Protein AF-A0A6N4TI17-F1 (afdb_monomer)

Solvent-accessible surface area (backbone atoms only — not comparable to full-atom values): 8633 Å² total; per-residue (Å²): 140,83,63,74,50,76,49,67,32,24,29,68,36,69,76,48,77,43,83,52,102,92,50,51,37,31,36,32,31,33,35,32,70,48,98,54,62,49,99,85,71,45,62,52,70,49,76,44,48,33,37,24,36,67,70,47,30,53,51,42,72,77,74,52,54,62,48,20,32,33,36,40,30,33,33,66,41,80,49,72,51,75,56,96,90,39,85,45,73,46,71,36,35,40,42,75,45,71,46,86,72,43,73,56,81,76,83,74,75,76,92,65,88,81,83,72,80,86,76,86,78,83,91,83,84,87,84,76,90,72,84,82,85,81,84,82,80,133

Structure (mmCIF, N/CA/C/O backbone):
data_AF-A0A6N4TI17-F1
#
_entry.id   AF-A0A6N4TI17-F1
#
loop_
_atom_site.group_PDB
_atom_site.id
_atom_site.type_symbol
_atom_site.label_atom_id
_atom_site.label_alt_id
_atom_site.label_comp_id
_atom_site.label_asym_id
_atom_site.label_entity_id
_atom_site.label_seq_id
_atom_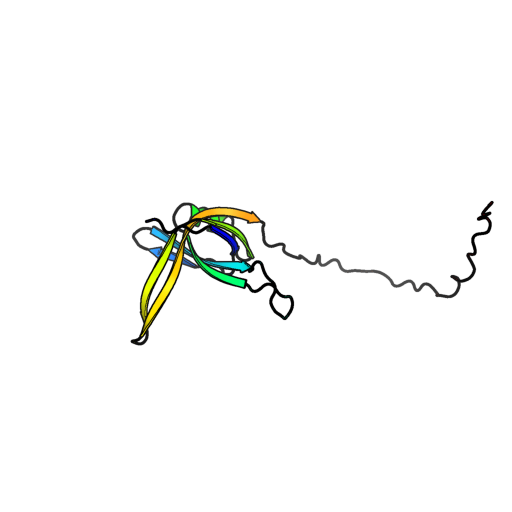site.pdbx_PDB_ins_code
_atom_site.Cartn_x
_atom_site.Cartn_y
_atom_site.Cartn_z
_atom_site.occupancy
_atom_site.B_iso_or_equiv
_atom_site.auth_seq_id
_atom_site.auth_comp_id
_atom_site.auth_asym_id
_atom_site.auth_atom_id
_atom_site.pdbx_PDB_model_num
ATOM 1 N N . MET A 1 1 ? -9.483 11.568 -18.129 1.00 59.81 1 MET A N 1
ATOM 2 C CA . MET A 1 1 ? -9.897 10.285 -17.514 1.00 59.81 1 MET A CA 1
ATOM 3 C C . MET A 1 1 ? -9.051 10.083 -16.265 1.00 59.81 1 MET A C 1
ATOM 5 O O . MET A 1 1 ? -7.833 10.108 -16.383 1.00 59.81 1 MET A O 1
ATOM 9 N N . HIS A 1 2 ? -9.666 9.967 -15.087 1.00 73.88 2 HIS A N 1
ATOM 10 C CA . HIS A 1 2 ? -8.955 9.818 -13.811 1.00 73.88 2 HIS A CA 1
ATOM 11 C C . HIS A 1 2 ? -9.296 8.459 -13.202 1.00 73.88 2 HIS A C 1
ATOM 13 O O . HIS A 1 2 ? -10.470 8.130 -13.063 1.00 73.88 2 HIS A O 1
ATOM 19 N N . ALA A 1 3 ? -8.279 7.671 -12.857 1.00 88.38 3 ALA A N 1
ATOM 20 C CA . ALA A 1 3 ? -8.458 6.407 -12.156 1.00 88.38 3 ALA A CA 1
ATOM 21 C C . ALA A 1 3 ? -8.253 6.644 -10.654 1.00 88.38 3 ALA A C 1
ATOM 23 O O . ALA A 1 3 ? -7.140 6.968 -10.235 1.00 88.38 3 ALA A O 1
ATOM 24 N N . LYS A 1 4 ? -9.325 6.508 -9.869 1.00 94.88 4 LYS A N 1
ATOM 25 C CA . LYS A 1 4 ? -9.346 6.719 -8.416 1.00 94.88 4 LYS A CA 1
ATOM 26 C C . LYS A 1 4 ? -9.822 5.451 -7.709 1.00 94.88 4 LYS A C 1
ATOM 28 O O . LYS A 1 4 ? -10.683 4.752 -8.236 1.00 94.88 4 LYS A O 1
ATOM 33 N N . PHE A 1 5 ? -9.274 5.181 -6.529 1.00 96.62 5 PHE A N 1
ATOM 34 C CA . PHE A 1 5 ? -9.749 4.132 -5.627 1.00 96.62 5 PHE A CA 1
ATOM 35 C C . PHE A 1 5 ? -9.926 4.686 -4.213 1.00 96.62 5 PHE A C 1
ATOM 37 O O . PHE A 1 5 ? -9.223 5.623 -3.832 1.00 96.62 5 PHE A O 1
ATOM 44 N N . SER A 1 6 ? -10.809 4.059 -3.440 1.00 97.44 6 SER A N 1
ATOM 45 C CA . SER A 1 6 ? -10.920 4.220 -1.992 1.00 97.44 6 SER A CA 1
ATOM 46 C C . SER A 1 6 ? -11.112 2.847 -1.349 1.00 97.44 6 SER A C 1
ATOM 48 O O . SER A 1 6 ? -11.870 2.020 -1.858 1.00 97.44 6 SER A O 1
ATOM 50 N N . MET A 1 7 ? -10.391 2.571 -0.264 1.00 97.56 7 MET A N 1
ATOM 51 C CA . MET A 1 7 ? -10.481 1.298 0.458 1.00 97.56 7 MET A CA 1
ATOM 52 C C . MET A 1 7 ? -10.377 1.526 1.961 1.00 97.56 7 MET A C 1
ATOM 54 O O . MET A 1 7 ? -9.594 2.357 2.414 1.00 97.56 7 MET A O 1
ATOM 58 N N . ILE A 1 8 ? -11.130 0.734 2.721 1.00 98.25 8 ILE A N 1
ATOM 59 C CA . ILE A 1 8 ? -10.947 0.561 4.161 1.00 98.25 8 ILE A CA 1
ATOM 60 C C . ILE A 1 8 ? -10.503 -0.878 4.374 1.00 98.25 8 ILE A C 1
ATOM 62 O O . ILE A 1 8 ? -11.161 -1.808 3.907 1.00 98.25 8 ILE A O 1
ATOM 66 N N . GLY A 1 9 ? -9.386 -1.066 5.063 1.00 97.81 9 GLY A N 1
ATOM 67 C CA . GLY A 1 9 ? -8.842 -2.393 5.304 1.00 97.81 9 GLY A CA 1
ATOM 68 C C . GLY A 1 9 ? -7.710 -2.378 6.313 1.00 97.81 9 GLY A C 1
ATOM 69 O O . GLY A 1 9 ? -7.332 -1.331 6.842 1.00 97.81 9 GLY A O 1
ATOM 70 N N . ARG A 1 10 ? -7.177 -3.561 6.607 1.00 98.25 10 ARG A N 1
ATOM 71 C CA . ARG A 1 10 ? -6.058 -3.713 7.541 1.00 98.25 10 ARG A CA 1
ATOM 72 C C . ARG A 1 10 ? -4.743 -3.837 6.798 1.00 98.25 10 ARG A C 1
ATOM 74 O O . ARG A 1 10 ? -4.683 -4.493 5.762 1.00 98.25 10 ARG A O 1
ATOM 81 N N . ILE A 1 11 ? -3.671 -3.274 7.342 1.00 98.38 11 ILE A N 1
ATOM 82 C CA . ILE A 1 11 ? -2.327 -3.469 6.788 1.00 98.38 11 ILE A CA 1
ATOM 83 C C . ILE A 1 11 ? -1.959 -4.957 6.913 1.00 98.38 11 ILE A C 1
ATOM 85 O O . ILE A 1 11 ? -1.822 -5.486 8.014 1.00 98.38 11 ILE A O 1
ATOM 89 N N . GLY A 1 12 ? -1.832 -5.655 5.785 1.00 97.25 12 GLY A N 1
ATOM 90 C CA . GLY A 1 12 ? -1.621 -7.106 5.733 1.00 97.25 12 GLY A CA 1
ATOM 91 C C . GLY A 1 12 ? -0.156 -7.537 5.843 1.00 97.25 12 GLY A C 1
ATOM 92 O O . GLY A 1 12 ? 0.131 -8.685 6.184 1.00 97.25 12 GLY A O 1
ATOM 93 N N . SER A 1 13 ? 0.782 -6.624 5.594 1.00 97.44 13 SER A N 1
ATOM 94 C CA . SER A 1 13 ? 2.219 -6.908 5.553 1.00 97.44 13 SER A CA 1
ATOM 95 C C . SER A 1 13 ? 3.025 -5.829 6.264 1.00 97.44 13 SER A C 1
ATOM 97 O O . SER A 1 13 ? 2.582 -4.690 6.356 1.00 97.44 13 SER A O 1
ATOM 99 N N . GLU A 1 14 ? 4.246 -6.162 6.676 1.00 97.38 14 GLU A N 1
ATOM 100 C CA . GLU A 1 14 ? 5.216 -5.153 7.113 1.00 97.38 14 GLU A CA 1
ATOM 101 C C . GLU A 1 14 ? 5.535 -4.156 5.988 1.00 97.38 14 GLU A C 1
ATOM 103 O O . GLU A 1 14 ? 5.478 -4.504 4.798 1.00 97.38 14 GLU A O 1
ATOM 108 N N . PHE A 1 15 ? 5.894 -2.924 6.360 1.00 97.69 15 PHE A N 1
ATOM 109 C CA . PHE A 1 15 ? 6.296 -1.895 5.405 1.00 97.69 15 PHE A CA 1
ATOM 110 C C . PHE A 1 15 ? 7.675 -2.194 4.820 1.00 97.69 15 PHE A C 1
ATOM 112 O O . PHE A 1 15 ? 8.674 -2.294 5.530 1.00 97.69 15 PHE A O 1
ATOM 119 N N . LYS A 1 16 ? 7.754 -2.274 3.490 1.00 97.06 16 LYS A N 1
ATOM 120 C CA . LYS A 1 16 ? 9.024 -2.391 2.764 1.00 97.06 16 LYS A CA 1
ATOM 121 C C . LYS A 1 16 ? 9.439 -1.026 2.236 1.00 97.06 16 LYS A C 1
ATOM 123 O O . LYS A 1 16 ? 8.921 -0.578 1.209 1.00 97.06 16 LYS A O 1
ATOM 128 N N . LYS A 1 17 ? 10.369 -0.371 2.931 1.00 95.19 17 LYS A N 1
ATOM 129 C CA . LYS A 1 17 ? 10.927 0.927 2.533 1.00 95.19 17 LYS A CA 1
ATOM 130 C C . LYS A 1 17 ? 11.884 0.763 1.357 1.00 95.19 17 LYS A C 1
ATOM 132 O O . LYS A 1 17 ? 12.800 -0.056 1.398 1.00 95.19 17 LYS A O 1
ATOM 137 N N . ARG A 1 18 ? 11.691 1.563 0.312 1.00 93.12 18 ARG A N 1
ATOM 138 C CA . ARG A 1 18 ? 12.630 1.707 -0.802 1.00 93.12 18 ARG A CA 1
ATOM 139 C C . ARG A 1 18 ? 12.984 3.174 -0.977 1.00 93.12 18 ARG A C 1
ATOM 141 O O . ARG A 1 18 ? 12.106 4.003 -1.200 1.00 93.12 18 ARG A O 1
ATOM 148 N N . SER A 1 19 ? 14.277 3.465 -0.875 1.00 86.62 19 SER A N 1
ATOM 149 C CA . SER A 1 19 ? 14.842 4.773 -1.201 1.00 86.62 19 SER A CA 1
ATOM 150 C C . SER A 1 19 ? 15.330 4.766 -2.648 1.00 86.62 19 SER A C 1
ATOM 152 O O . SER A 1 19 ? 15.921 3.782 -3.095 1.00 86.62 19 SER A O 1
ATOM 154 N N . ILE A 1 20 ? 15.060 5.838 -3.382 1.00 81.62 20 ILE A N 1
ATOM 155 C CA . ILE A 1 20 ? 15.563 6.112 -4.730 1.00 81.62 20 ILE A CA 1
ATOM 156 C C . ILE A 1 20 ? 16.153 7.531 -4.746 1.00 81.62 20 ILE A C 1
ATOM 158 O O . ILE A 1 20 ? 15.769 8.377 -3.944 1.00 81.62 20 ILE A O 1
ATOM 162 N N . GLU A 1 21 ? 17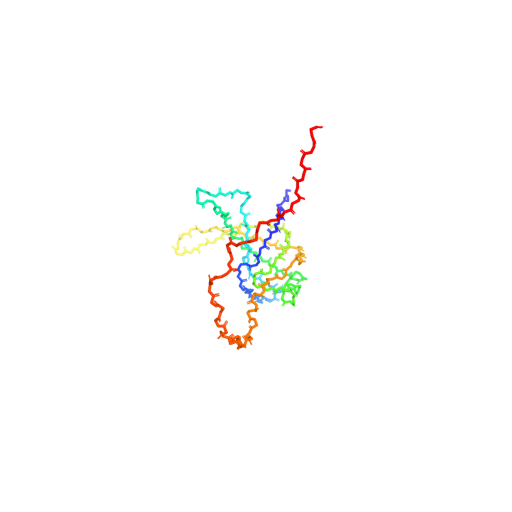.068 7.834 -5.668 1.00 77.06 21 GLU A N 1
ATOM 163 C CA . GLU A 1 21 ? 17.716 9.163 -5.740 1.00 77.06 21 GLU A CA 1
ATOM 164 C C . GLU A 1 21 ? 16.718 10.334 -5.815 1.00 77.06 21 GLU A C 1
ATOM 166 O O . GLU A 1 21 ? 17.019 11.444 -5.389 1.00 77.06 21 GLU A O 1
ATOM 171 N N . LYS A 1 22 ? 15.505 10.085 -6.329 1.00 74.19 22 LYS A N 1
ATOM 172 C CA . LYS A 1 22 ? 14.428 11.076 -6.486 1.00 74.19 22 LYS A CA 1
ATOM 173 C C . LYS A 1 22 ? 13.293 10.945 -5.458 1.00 74.19 22 LYS A C 1
ATOM 175 O O . LYS A 1 22 ? 12.184 11.406 -5.721 1.00 74.19 22 LYS A O 1
ATOM 180 N N . GLY A 1 23 ? 13.532 10.307 -4.311 1.00 83.56 23 GLY A N 1
ATOM 181 C CA . GLY A 1 23 ? 12.556 10.177 -3.220 1.00 83.56 23 GLY A CA 1
ATOM 182 C 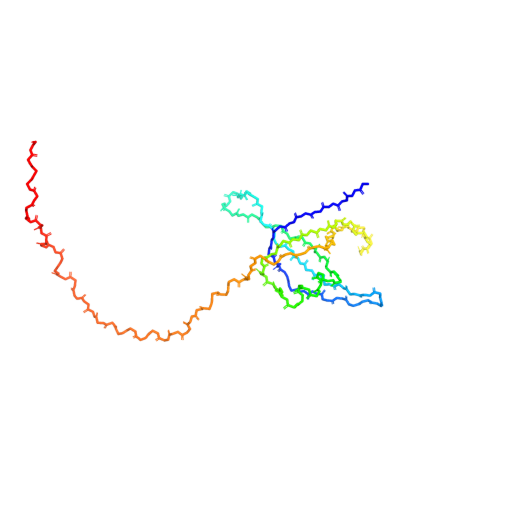C . GLY A 1 23 ? 12.444 8.761 -2.657 1.00 83.56 23 GLY A C 1
ATOM 183 O O . GLY A 1 23 ? 13.234 7.886 -2.965 1.00 83.56 23 GLY A O 1
ATOM 184 N N . GLY A 1 24 ? 11.453 8.499 -1.813 1.00 92.75 24 GLY A N 1
ATOM 185 C CA . GLY A 1 24 ? 11.234 7.171 -1.234 1.00 92.75 24 GLY A CA 1
ATOM 186 C C . GLY A 1 24 ? 9.771 6.761 -1.286 1.00 92.75 24 GLY A C 1
ATOM 187 O O . GLY A 1 24 ? 8.879 7.607 -1.394 1.00 92.75 24 GLY A O 1
ATOM 188 N N . PHE A 1 25 ? 9.529 5.457 -1.213 1.00 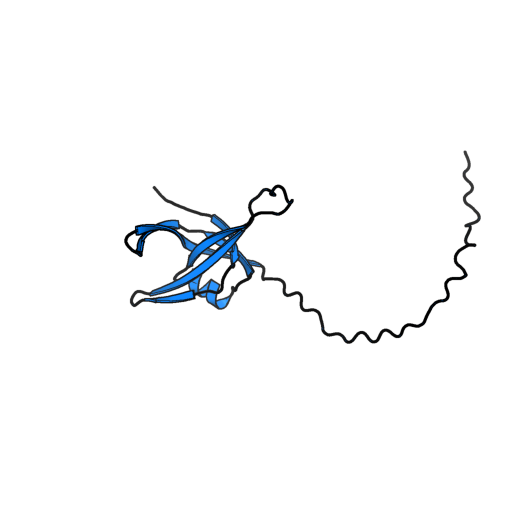95.94 25 PHE A N 1
ATOM 189 C CA . PHE A 1 25 ? 8.199 4.912 -0.970 1.00 95.94 25 PHE A CA 1
ATOM 190 C C . PHE A 1 25 ? 8.270 3.703 -0.043 1.00 95.94 25 PHE A C 1
ATOM 192 O O . PHE A 1 25 ? 9.266 2.977 -0.012 1.00 95.94 25 PHE A O 1
ATOM 199 N N . ILE A 1 26 ? 7.178 3.452 0.667 1.00 97.06 26 ILE A N 1
ATOM 200 C CA . ILE A 1 26 ? 6.933 2.184 1.352 1.00 97.06 26 ILE A CA 1
ATOM 201 C C . ILE A 1 26 ? 5.938 1.360 0.539 1.00 97.06 26 ILE A C 1
ATOM 203 O O . ILE A 1 26 ? 4.987 1.903 -0.027 1.00 97.06 26 ILE A O 1
ATOM 207 N N . SER A 1 27 ? 6.181 0.054 0.451 1.00 97.31 27 SER A N 1
ATOM 208 C CA . SER A 1 27 ? 5.242 -0.913 -0.136 1.00 97.31 27 SER A CA 1
ATOM 209 C C . SER A 1 27 ? 4.615 -1.758 0.958 1.00 97.31 27 SER A C 1
ATOM 211 O O . SER A 1 27 ? 5.312 -2.156 1.896 1.00 97.31 27 SER A O 1
ATOM 213 N N . PHE A 1 28 ? 3.322 -2.027 0.833 1.00 98.19 28 PHE A N 1
ATOM 214 C CA . PHE A 1 28 ? 2.565 -2.866 1.755 1.00 98.19 28 PHE A CA 1
ATOM 215 C C . PHE A 1 28 ? 1.293 -3.386 1.097 1.00 98.19 28 PHE A C 1
ATOM 217 O O . PHE A 1 28 ? 0.793 -2.792 0.148 1.00 98.19 28 PHE A O 1
ATOM 224 N N . SER A 1 29 ? 0.735 -4.460 1.642 1.00 98.25 29 SER A N 1
ATOM 225 C CA . SER A 1 29 ? -0.589 -4.947 1.256 1.00 98.25 29 SER A CA 1
ATOM 226 C C . SER A 1 29 ? -1.676 -4.402 2.182 1.00 98.25 29 SER A C 1
ATOM 228 O O . SER A 1 29 ? -1.448 -4.282 3.388 1.00 98.25 29 SER A O 1
ATOM 230 N N . ILE A 1 30 ? -2.868 -4.147 1.647 1.00 98.25 30 ILE A N 1
ATOM 231 C CA . ILE A 1 30 ? -4.087 -3.940 2.438 1.00 98.25 30 ILE A CA 1
ATOM 232 C C . ILE A 1 30 ? -4.997 -5.148 2.262 1.00 98.25 30 ILE A C 1
ATOM 234 O O . ILE A 1 30 ? -5.330 -5.510 1.137 1.00 98.25 30 ILE A O 1
ATOM 238 N N . ALA A 1 31 ? -5.391 -5.744 3.380 1.00 98.25 31 ALA A N 1
ATOM 239 C CA . ALA A 1 31 ? -6.393 -6.789 3.479 1.00 98.25 31 ALA A CA 1
ATOM 240 C C . ALA A 1 31 ? -7.789 -6.156 3.564 1.00 98.25 31 ALA A C 1
ATOM 242 O O . ALA A 1 31 ? -8.086 -5.434 4.523 1.00 98.25 31 ALA A O 1
ATOM 243 N N . VAL A 1 32 ? -8.640 -6.435 2.579 1.00 98.06 32 VAL A N 1
ATOM 244 C CA . VAL A 1 32 ? -10.027 -5.955 2.513 1.00 98.06 32 VAL A CA 1
ATOM 245 C C . VAL A 1 32 ? -10.963 -7.154 2.471 1.00 98.06 32 VAL A C 1
ATOM 247 O O . VAL A 1 32 ? -10.849 -8.021 1.606 1.00 98.06 32 VAL A O 1
ATOM 250 N N . GLU A 1 33 ? -11.895 -7.209 3.415 1.00 96.81 33 GLU A N 1
ATOM 251 C CA . GLU A 1 33 ? -12.929 -8.240 3.441 1.00 96.81 33 GLU A CA 1
ATOM 252 C C . GLU A 1 33 ? -13.994 -7.976 2.377 1.00 96.81 33 GLU A C 1
ATOM 254 O O . GLU A 1 33 ? -14.466 -6.850 2.198 1.00 96.81 33 GLU A O 1
ATOM 259 N N . ARG A 1 34 ? -14.439 -9.038 1.705 1.00 95.75 34 ARG A N 1
ATOM 260 C CA . ARG A 1 34 ? -15.577 -8.957 0.792 1.00 95.75 34 ARG A CA 1
ATOM 261 C C . ARG A 1 34 ? -16.886 -8.768 1.574 1.00 95.75 34 ARG A C 1
ATOM 263 O O . ARG A 1 34 ? -17.050 -9.301 2.679 1.00 95.75 34 ARG A O 1
ATOM 270 N N . PRO A 1 35 ? -17.877 -8.063 0.998 1.00 94.56 35 PRO A N 1
ATOM 271 C CA . PRO A 1 35 ? -19.129 -7.769 1.695 1.00 94.56 35 PRO A CA 1
ATOM 272 C C . PRO A 1 35 ? -20.010 -9.010 1.918 1.00 94.56 35 PRO A C 1
ATOM 274 O O . PRO A 1 35 ? -20.939 -8.954 2.724 1.00 94.56 35 PRO A O 1
ATOM 277 N N . TYR A 1 36 ? -19.699 -10.139 1.276 1.00 95.38 36 TYR A N 1
ATOM 278 C CA . TYR A 1 36 ? -20.445 -11.394 1.354 1.00 95.38 36 TYR A CA 1
ATOM 279 C C . TYR A 1 36 ? -19.637 -12.523 2.009 1.00 95.38 36 TYR A C 1
ATOM 281 O O . TYR A 1 36 ? -18.405 -12.498 2.053 1.00 95.38 36 TYR A O 1
ATOM 289 N N . ARG A 1 37 ? -20.353 -13.536 2.507 1.00 96.06 37 ARG A N 1
ATOM 290 C CA . ARG A 1 37 ? -19.769 -14.781 3.020 1.00 96.06 37 ARG A CA 1
ATOM 291 C C . ARG A 1 37 ? -19.693 -15.833 1.911 1.00 96.06 37 ARG A C 1
ATOM 293 O O . ARG A 1 37 ? -20.533 -15.843 1.015 1.00 96.06 37 ARG A O 1
ATOM 300 N N . ASN A 1 38 ? -18.686 -16.697 1.963 1.00 94.62 38 ASN A N 1
ATOM 301 C CA . ASN A 1 38 ? -18.590 -17.878 1.104 1.00 94.62 38 ASN A CA 1
ATOM 302 C C . ASN A 1 38 ? -19.477 -19.026 1.635 1.00 94.62 38 ASN A C 1
ATOM 304 O O . ASN A 1 38 ? -20.137 -18.883 2.665 1.00 94.62 38 ASN A O 1
ATOM 308 N N . ALA A 1 39 ? -19.464 -20.176 0.953 1.00 95.94 39 ALA A N 1
ATOM 309 C CA . ALA A 1 39 ? -20.227 -21.365 1.354 1.00 95.94 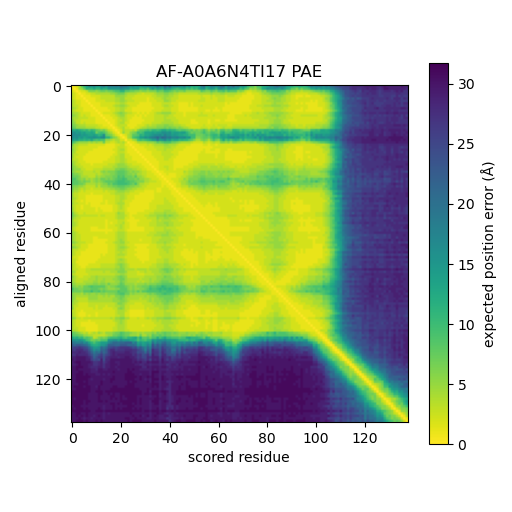39 ALA A CA 1
ATOM 310 C C . ALA A 1 39 ? -19.872 -21.891 2.762 1.00 95.94 39 ALA A C 1
ATOM 312 O O . ALA A 1 39 ? -20.700 -22.520 3.408 1.00 95.94 39 ALA A O 1
ATOM 313 N N . GLU A 1 40 ? -18.671 -21.590 3.266 1.00 95.00 40 GLU A N 1
ATOM 314 C CA . GLU A 1 40 ? -18.220 -21.951 4.619 1.00 95.00 40 GLU A CA 1
ATOM 315 C C . GLU A 1 40 ? -18.633 -20.923 5.689 1.00 95.00 40 GLU A C 1
ATOM 317 O O . GLU A 1 40 ? -18.225 -21.024 6.845 1.00 95.00 40 GLU A O 1
ATOM 322 N N . GLY A 1 41 ? -19.374 -19.873 5.320 1.00 94.81 41 GLY A N 1
ATOM 323 C CA . GLY A 1 41 ? -19.772 -18.806 6.238 1.00 94.81 41 GLY A CA 1
ATOM 324 C C . GLY A 1 41 ? -18.659 -17.809 6.591 1.00 94.81 41 GLY A C 1
ATOM 325 O O . GLY A 1 41 ? -18.880 -16.939 7.438 1.00 94.81 41 GLY A O 1
ATOM 326 N N . LYS A 1 42 ? -17.490 -17.875 5.941 1.00 95.62 42 LYS A N 1
ATOM 327 C CA . LYS A 1 42 ? -16.362 -16.944 6.141 1.00 95.62 42 LYS A CA 1
ATOM 328 C C . LYS A 1 42 ? -16.438 -15.771 5.168 1.00 95.62 42 LYS A C 1
ATOM 330 O O . LYS A 1 42 ? -16.930 -15.928 4.053 1.00 95.62 42 LYS A O 1
ATOM 335 N N . ARG A 1 43 ? -15.918 -14.601 5.555 1.00 96.00 43 ARG A N 1
ATOM 336 C CA . ARG A 1 43 ? -15.710 -13.467 4.636 1.00 96.00 43 ARG A CA 1
ATOM 337 C C . ARG A 1 43 ? -14.356 -13.633 3.935 1.00 96.00 43 ARG A C 1
ATOM 339 O O . ARG A 1 43 ? -13.337 -13.616 4.623 1.00 96.00 43 ARG A O 1
ATOM 346 N N . PRO A 1 44 ? -14.310 -13.828 2.605 1.00 96.88 44 PRO A N 1
ATOM 347 C CA . PRO A 1 44 ? -13.045 -13.850 1.877 1.00 96.88 44 PRO A CA 1
ATOM 348 C C . PRO A 1 44 ? -12.324 -12.503 1.982 1.00 96.88 44 PRO A C 1
ATOM 350 O O . PRO A 1 44 ? -12.974 -11.463 2.097 1.00 96.88 44 PRO A O 1
ATOM 353 N N . VAL A 1 45 ? -10.996 -12.529 1.894 1.00 97.44 45 VAL A N 1
ATOM 354 C CA . VAL A 1 45 ? -10.138 -11.342 1.992 1.00 97.44 45 VAL A CA 1
ATOM 355 C C . VAL A 1 45 ? -9.327 -11.195 0.714 1.00 97.44 45 VAL A C 1
ATOM 357 O O . VAL A 1 45 ? -8.645 -12.135 0.305 1.00 97.44 45 VAL A O 1
ATOM 360 N N . ASP A 1 46 ? -9.375 -10.010 0.117 1.00 97.62 46 ASP A N 1
ATOM 361 C CA . ASP A 1 46 ? -8.503 -9.620 -0.985 1.00 97.62 46 ASP A CA 1
ATOM 362 C C . ASP A 1 46 ? -7.321 -8.801 -0.455 1.00 97.62 46 ASP A C 1
ATOM 364 O O . ASP A 1 46 ? -7.473 -7.979 0.451 1.00 97.62 46 ASP A O 1
ATOM 368 N N . PHE A 1 47 ? -6.140 -9.023 -1.032 1.00 97.50 47 PHE A N 1
ATOM 369 C CA . PHE A 1 47 ? -4.923 -8.289 -0.693 1.00 97.50 47 PHE A CA 1
ATOM 370 C C . PHE A 1 47 ? -4.524 -7.371 -1.847 1.00 97.50 47 PHE A C 1
ATOM 372 O O . PHE A 1 47 ? -4.258 -7.833 -2.957 1.00 97.50 47 PHE A O 1
ATOM 379 N N . PHE A 1 48 ? -4.445 -6.070 -1.571 1.00 97.69 48 PHE A N 1
ATOM 380 C CA . PHE A 1 48 ? -4.116 -5.047 -2.562 1.00 97.69 48 PHE A CA 1
ATOM 381 C C . PHE A 1 48 ? -2.742 -4.440 -2.297 1.00 97.69 48 PHE A C 1
ATOM 383 O O . PHE A 1 48 ? -2.504 -3.877 -1.228 1.00 97.69 48 PHE A O 1
ATOM 390 N N . GLU A 1 49 ? -1.846 -4.520 -3.282 1.00 97.44 49 GLU A N 1
ATOM 391 C CA . GLU A 1 49 ? -0.498 -3.957 -3.179 1.00 97.44 49 GLU A CA 1
ATOM 392 C C . GLU A 1 49 ? -0.526 -2.432 -3.313 1.00 97.44 49 GLU A C 1
ATOM 394 O O . GLU A 1 49 ? -0.862 -1.873 -4.363 1.00 97.44 49 GLU A O 1
ATOM 399 N N . CYS A 1 50 ? -0.118 -1.763 -2.245 1.00 97.88 50 CYS A N 1
ATOM 400 C CA . CYS A 1 50 ? -0.124 -0.322 -2.097 1.00 97.88 50 CYS A CA 1
ATOM 401 C C . CYS A 1 50 ? 1.299 0.240 -2.052 1.00 97.88 50 CYS A C 1
ATOM 403 O O . CYS A 1 50 ? 2.228 -0.376 -1.523 1.00 97.88 50 CYS A O 1
ATOM 405 N N . LYS A 1 51 ? 1.465 1.451 -2.587 1.00 97.44 51 LYS A N 1
ATOM 406 C CA . LYS A 1 51 ? 2.680 2.259 -2.457 1.00 97.44 51 LYS A CA 1
ATOM 407 C C . LYS A 1 51 ? 2.320 3.628 -1.915 1.00 97.44 51 LYS A C 1
ATOM 409 O O . LYS A 1 51 ? 1.515 4.326 -2.525 1.00 97.44 51 LYS A O 1
ATOM 414 N N . ALA A 1 52 ? 2.949 4.022 -0.816 1.00 97.56 52 ALA A N 1
ATOM 415 C CA . ALA A 1 52 ? 2.823 5.362 -0.254 1.00 97.56 52 ALA A CA 1
ATOM 416 C C . ALA A 1 52 ? 4.171 6.083 -0.318 1.00 97.56 52 ALA A C 1
ATOM 418 O O . ALA A 1 52 ? 5.212 5.489 -0.039 1.00 97.56 52 ALA A O 1
ATOM 419 N N . SER A 1 53 ? 4.146 7.362 -0.677 1.00 95.50 53 SER A N 1
ATOM 420 C CA . SER A 1 53 ? 5.312 8.249 -0.723 1.00 95.50 53 SER A CA 1
ATOM 421 C C . SER A 1 53 ? 5.000 9.572 -0.017 1.00 95.50 53 SER A C 1
ATOM 423 O O . SER A 1 53 ? 3.862 9.820 0.394 1.00 95.50 53 SER A O 1
ATOM 425 N N . GLY A 1 54 ? 6.017 10.421 0.160 1.00 94.38 54 GLY A N 1
ATOM 426 C CA . GLY A 1 54 ? 5.854 11.754 0.747 1.00 94.38 54 GLY A CA 1
ATOM 427 C C . GLY A 1 54 ? 5.212 11.721 2.138 1.00 94.38 54 GLY A C 1
ATOM 428 O O . GLY A 1 54 ? 5.599 10.921 2.987 1.00 94.38 54 GLY A O 1
ATOM 429 N N . ASN A 1 55 ? 4.208 12.573 2.361 1.00 95.88 55 ASN A N 1
ATOM 430 C CA . ASN A 1 55 ? 3.531 12.686 3.655 1.00 95.88 55 ASN A CA 1
ATOM 431 C C . ASN A 1 55 ? 2.832 11.383 4.088 1.00 95.88 55 ASN A C 1
ATOM 433 O O . ASN A 1 55 ? 2.915 10.995 5.248 1.00 95.88 55 ASN A O 1
ATOM 437 N N . CYS A 1 56 ? 2.202 10.655 3.157 1.00 97.56 56 CYS A N 1
ATOM 438 C CA . CYS A 1 56 ? 1.541 9.385 3.482 1.00 97.56 56 CYS A CA 1
ATOM 439 C C . CYS A 1 56 ? 2.538 8.347 4.007 1.00 97.56 56 CYS A C 1
ATOM 441 O O . CYS A 1 56 ? 2.230 7.612 4.940 1.00 97.56 56 CYS A O 1
ATOM 443 N N . MET A 1 57 ? 3.741 8.303 3.427 1.00 96.81 57 MET A N 1
ATOM 444 C CA . MET A 1 57 ? 4.818 7.445 3.918 1.00 96.81 57 MET A CA 1
ATOM 445 C C . MET A 1 57 ? 5.222 7.822 5.346 1.00 96.81 57 MET A C 1
ATOM 447 O O . MET A 1 57 ? 5.309 6.936 6.184 1.00 96.81 57 MET A O 1
ATOM 451 N N . GLN A 1 58 ? 5.414 9.111 5.637 1.00 95.69 58 GLN A N 1
ATOM 452 C CA . GLN A 1 58 ? 5.790 9.570 6.981 1.00 95.69 58 GLN A CA 1
ATOM 453 C C . GLN A 1 58 ? 4.716 9.230 8.022 1.00 95.69 58 GLN A C 1
ATOM 455 O O . GLN A 1 58 ? 5.039 8.737 9.099 1.00 95.69 58 GLN A O 1
ATOM 460 N N . ILE A 1 59 ? 3.436 9.435 7.689 1.00 97.69 59 ILE A N 1
ATOM 461 C CA . ILE A 1 59 ? 2.316 9.078 8.571 1.00 97.69 59 ILE A CA 1
ATOM 462 C C . ILE A 1 59 ? 2.323 7.577 8.866 1.00 97.69 59 ILE A C 1
ATOM 464 O O . ILE A 1 59 ? 2.231 7.170 10.021 1.00 97.69 59 ILE A O 1
ATOM 468 N N . LEU A 1 60 ? 2.442 6.752 7.827 1.00 97.62 60 LEU A N 1
ATOM 469 C CA . LEU A 1 60 ? 2.410 5.302 7.974 1.00 97.62 60 LEU A CA 1
ATOM 470 C C . LEU A 1 60 ? 3.620 4.777 8.757 1.00 97.62 60 LEU A C 1
ATOM 472 O O . LEU A 1 60 ? 3.431 3.953 9.643 1.00 97.62 60 LEU A O 1
ATOM 476 N N . GLU A 1 61 ? 4.830 5.274 8.488 1.00 95.75 61 GLU A N 1
ATOM 477 C CA . GLU A 1 61 ? 6.045 4.860 9.207 1.00 95.75 61 GLU A CA 1
ATOM 478 C C . GLU A 1 61 ? 5.999 5.217 10.696 1.00 95.75 61 GLU A C 1
ATOM 480 O O . GLU A 1 61 ? 6.461 4.437 11.525 1.00 95.75 61 GLU A O 1
ATOM 485 N N . ASN A 1 62 ? 5.436 6.376 11.041 1.00 96.56 62 ASN A N 1
ATOM 486 C CA . ASN A 1 62 ? 5.436 6.862 12.419 1.00 96.56 62 ASN A CA 1
ATOM 487 C C . ASN A 1 62 ? 4.252 6.342 13.241 1.00 96.56 62 ASN A C 1
ATOM 489 O O . ASN A 1 62 ? 4.356 6.221 14.461 1.00 96.56 62 ASN A O 1
ATOM 493 N N . TYR A 1 63 ? 3.113 6.079 12.596 1.00 97.31 63 TYR A N 1
ATOM 494 C CA . TYR A 1 63 ? 1.842 5.914 13.302 1.00 97.31 63 TYR A CA 1
ATOM 495 C C . TYR A 1 63 ? 1.037 4.691 12.882 1.00 97.31 63 TYR A C 1
ATOM 497 O O . TYR A 1 63 ? -0.050 4.494 13.426 1.00 97.31 63 TYR A O 1
ATOM 505 N N . ALA A 1 64 ? 1.525 3.849 11.975 1.00 97.50 64 ALA A N 1
ATOM 506 C CA . ALA A 1 64 ? 0.838 2.628 11.568 1.00 97.50 64 ALA A CA 1
ATOM 507 C C . ALA A 1 64 ? 1.782 1.420 11.575 1.00 97.50 64 ALA A C 1
ATOM 509 O O . ALA A 1 64 ? 3.001 1.552 11.543 1.00 97.50 64 ALA A O 1
ATOM 510 N N . GLY A 1 65 ? 1.207 0.226 11.614 1.00 96.75 65 GLY A N 1
ATOM 511 C CA . GLY A 1 65 ? 1.936 -1.030 11.489 1.00 96.75 65 GLY A CA 1
ATOM 512 C C . GLY A 1 65 ? 1.036 -2.151 10.989 1.00 96.75 65 GLY A C 1
ATOM 513 O O . GLY A 1 65 ? -0.165 -1.964 10.761 1.00 96.75 65 GLY A O 1
ATOM 514 N N . LYS A 1 66 ? 1.609 -3.343 10.812 1.00 97.81 66 LYS A N 1
ATOM 515 C CA . LYS A 1 66 ? 0.852 -4.517 10.375 1.00 97.81 66 LYS A CA 1
ATOM 516 C C . LYS A 1 66 ? -0.335 -4.793 11.305 1.00 97.81 66 LYS A C 1
ATOM 518 O O . LYS A 1 66 ? -0.198 -4.930 12.517 1.00 97.81 66 LYS A O 1
ATOM 523 N N . GLY A 1 67 ? -1.507 -4.957 10.703 1.00 97.25 67 GLY A N 1
ATOM 524 C CA . GLY A 1 67 ? -2.772 -5.243 11.371 1.00 97.25 67 GLY A CA 1
ATOM 525 C C . GLY A 1 67 ? -3.601 -4.009 11.718 1.00 97.25 67 GLY A C 1
ATOM 526 O O . GLY A 1 67 ? -4.787 -4.174 12.017 1.00 97.25 67 GLY A O 1
ATOM 527 N N . ASP A 1 68 ? -3.042 -2.800 11.641 1.00 98.25 68 ASP A N 1
ATOM 528 C CA . ASP A 1 68 ? -3.795 -1.568 11.879 1.00 98.25 68 ASP A CA 1
ATOM 529 C C . ASP A 1 68 ? -4.838 -1.340 10.779 1.00 98.25 68 ASP A C 1
ATOM 531 O O . ASP A 1 68 ? -4.615 -1.656 9.608 1.00 98.25 68 ASP A O 1
ATOM 535 N N . LEU A 1 69 ? -5.997 -0.820 11.181 1.00 98.31 69 LEU A N 1
ATOM 536 C CA . LEU A 1 69 ? -7.104 -0.462 10.305 1.00 98.31 69 LEU A CA 1
ATOM 537 C C . LEU A 1 69 ? -6.873 0.945 9.752 1.00 98.31 69 LEU A C 1
ATOM 539 O O . LEU A 1 69 ? -6.708 1.898 10.519 1.00 98.31 69 LEU A O 1
ATOM 543 N N . ILE A 1 70 ? -6.901 1.070 8.430 1.00 98.56 70 ILE A N 1
ATOM 544 C CA . ILE A 1 70 ? -6.675 2.327 7.720 1.00 98.56 70 ILE A CA 1
ATOM 545 C C . ILE A 1 70 ? -7.711 2.526 6.612 1.00 98.56 70 ILE A C 1
ATOM 547 O O . ILE A 1 70 ? -8.205 1.564 6.017 1.00 98.56 70 ILE A O 1
ATOM 551 N N . PHE A 1 71 ? -8.004 3.786 6.316 1.00 98.56 71 PHE A N 1
ATOM 552 C CA . PHE A 1 71 ? -8.596 4.206 5.051 1.00 98.56 71 PHE A CA 1
ATOM 553 C C . PHE A 1 71 ? -7.486 4.705 4.130 1.00 98.56 71 PHE A C 1
ATOM 555 O O . PHE A 1 71 ? -6.563 5.387 4.577 1.00 98.56 71 PHE A O 1
ATOM 562 N N . VAL A 1 72 ? -7.577 4.379 2.844 1.00 98.12 72 VAL A N 1
ATOM 563 C CA . VAL A 1 72 ? -6.663 4.882 1.819 1.00 98.12 72 VAL A CA 1
ATOM 564 C C . VAL A 1 72 ? -7.413 5.343 0.582 1.00 98.12 72 VAL A C 1
ATOM 566 O O . VAL A 1 72 ? -8.382 4.719 0.143 1.00 98.12 72 VAL A O 1
ATOM 569 N N . GLU A 1 73 ? -6.890 6.395 -0.033 1.00 98.12 73 GLU A N 1
ATOM 570 C CA . GLU A 1 73 ? -7.324 6.881 -1.335 1.00 98.12 73 GLU A CA 1
ATOM 5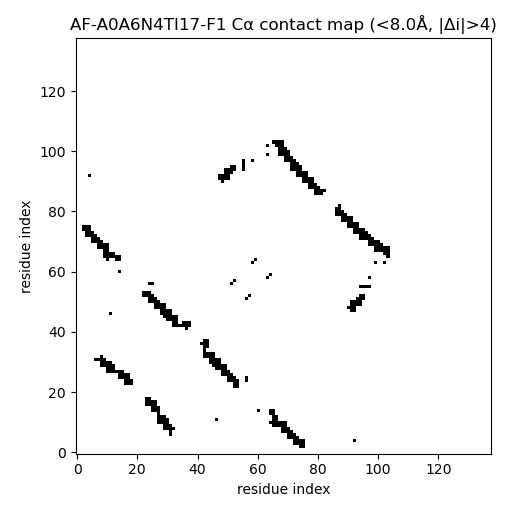71 C C . GLU A 1 73 ? -6.112 7.099 -2.243 1.00 98.12 73 GLU A C 1
ATOM 573 O O . GLU A 1 73 ? -5.026 7.481 -1.793 1.00 98.12 73 GLU A O 1
ATOM 578 N N . GLY A 1 74 ? -6.291 6.902 -3.546 1.00 97.25 74 GLY A N 1
ATOM 579 C CA . GLY A 1 74 ? -5.269 7.274 -4.510 1.00 97.25 74 GLY A CA 1
ATOM 580 C C . GLY A 1 74 ? -5.598 6.864 -5.934 1.00 97.25 74 GLY A C 1
ATOM 581 O O . GLY A 1 74 ? -6.759 6.866 -6.345 1.00 97.25 74 GLY A O 1
ATOM 582 N N . ARG A 1 75 ? -4.560 6.508 -6.697 1.00 95.88 75 ARG A N 1
ATOM 583 C CA . ARG A 1 75 ? -4.677 6.068 -8.094 1.00 95.88 75 ARG A CA 1
ATOM 584 C C . ARG A 1 75 ? -4.173 4.645 -8.298 1.00 95.88 75 ARG A C 1
ATOM 586 O O . ARG A 1 75 ? -3.120 4.263 -7.790 1.00 95.88 75 ARG A O 1
ATOM 593 N N . GLN A 1 76 ? -4.880 3.888 -9.123 1.00 94.88 76 GLN A N 1
ATOM 594 C CA . GLN A 1 76 ? -4.435 2.575 -9.585 1.00 94.88 76 GLN A CA 1
ATOM 595 C C . GLN A 1 76 ? -3.573 2.708 -10.844 1.00 94.88 76 GLN A C 1
ATOM 597 O O . GLN A 1 76 ? -3.870 3.506 -11.735 1.00 94.88 76 GLN A O 1
ATOM 602 N N . GLN A 1 77 ? -2.503 1.925 -10.922 1.00 93.88 77 GLN A N 1
ATOM 603 C CA . GLN A 1 77 ? -1.609 1.864 -12.072 1.00 93.88 77 GLN A CA 1
ATOM 604 C C . GLN A 1 77 ? -1.332 0.405 -12.418 1.00 93.88 77 GLN A C 1
ATOM 606 O O . GLN A 1 77 ? -0.996 -0.388 -11.544 1.00 93.88 77 GLN A O 1
ATOM 611 N N . VAL A 1 78 ? -1.415 0.054 -13.699 1.00 94.81 78 VAL A N 1
ATOM 612 C CA . VAL A 1 78 ? -0.964 -1.257 -14.174 1.00 94.81 78 VAL A CA 1
ATOM 613 C C . VAL A 1 78 ? 0.532 -1.172 -14.445 1.00 94.81 78 VAL A C 1
ATOM 615 O O . VAL A 1 78 ? 0.962 -0.476 -15.364 1.00 94.81 78 VAL A O 1
ATOM 618 N N . ASN A 1 79 ? 1.329 -1.871 -13.645 1.00 93.19 79 ASN A N 1
ATOM 619 C CA . ASN A 1 79 ? 2.742 -2.065 -13.920 1.00 93.19 79 ASN A CA 1
ATOM 620 C C . ASN A 1 79 ? 2.909 -3.297 -14.812 1.00 93.19 79 ASN A C 1
ATOM 622 O O . ASN A 1 79 ? 2.381 -4.358 -14.482 1.00 93.19 79 ASN A O 1
ATOM 626 N N . LYS A 1 80 ? 3.629 -3.163 -15.926 1.00 95.69 80 LYS A N 1
ATOM 627 C CA . LYS A 1 80 ? 3.911 -4.258 -16.862 1.00 95.69 80 LYS A CA 1
ATOM 628 C C . LYS A 1 80 ? 5.417 -4.455 -16.951 1.00 95.69 80 LYS A C 1
ATOM 630 O O . LYS A 1 80 ? 6.149 -3.477 -17.067 1.00 95.69 80 LYS A O 1
ATOM 635 N N . TRP A 1 81 ? 5.872 -5.698 -16.894 1.00 95.12 81 TRP A N 1
ATOM 636 C CA . TRP A 1 81 ? 7.285 -6.047 -17.032 1.00 95.12 81 TRP A CA 1
ATOM 637 C C . TRP A 1 81 ? 7.428 -7.454 -17.607 1.00 95.12 81 TRP A C 1
ATOM 639 O O . TRP A 1 81 ? 6.460 -8.208 -17.660 1.00 95.12 81 TRP A O 1
ATOM 649 N N . VAL A 1 82 ? 8.631 -7.815 -18.043 1.00 96.25 82 VAL A N 1
ATOM 650 C CA . VAL A 1 82 ? 8.953 -9.179 -18.478 1.00 96.25 82 VAL A CA 1
ATOM 651 C C . VAL A 1 82 ? 9.742 -9.865 -17.370 1.00 96.25 82 VAL A C 1
ATOM 653 O O . VAL A 1 82 ? 10.653 -9.274 -16.794 1.00 96.25 82 VAL A O 1
ATOM 656 N N . SER A 1 83 ? 9.379 -11.103 -17.056 1.00 95.81 83 SER A N 1
ATOM 657 C CA . SER A 1 83 ? 10.083 -11.963 -16.102 1.00 95.81 83 SER A CA 1
ATOM 658 C C . SER A 1 83 ? 10.075 -13.369 -16.672 1.00 95.81 83 SER A C 1
ATOM 660 O O . SER A 1 83 ? 9.014 -13.848 -17.065 1.00 95.81 83 SER A O 1
ATOM 662 N N . ASP A 1 84 ? 11.242 -14.010 -16.729 1.00 95.50 84 ASP A N 1
ATOM 663 C CA . ASP A 1 84 ? 11.391 -15.382 -17.246 1.00 95.50 84 ASP A CA 1
ATOM 664 C C . ASP A 1 84 ? 10.912 -15.522 -18.705 1.00 95.50 84 ASP A C 1
ATOM 666 O O . ASP A 1 84 ? 10.314 -16.518 -19.099 1.00 95.50 84 ASP A O 1
ATOM 670 N N . GLY A 1 85 ? 11.107 -14.468 -19.508 1.00 95.88 85 GLY A N 1
ATOM 671 C CA . GLY A 1 85 ? 10.649 -14.405 -20.900 1.00 95.88 85 GLY A CA 1
ATOM 672 C C . GLY A 1 85 ? 9.139 -14.205 -21.083 1.00 95.88 85 GLY A C 1
ATOM 673 O O . GLY A 1 85 ? 8.689 -14.063 -22.216 1.00 95.88 85 GLY A O 1
ATOM 674 N N . GLN A 1 86 ? 8.351 -14.142 -20.004 1.00 96.69 86 GLN A N 1
ATOM 675 C CA . GLN A 1 86 ? 6.898 -13.971 -20.072 1.00 96.69 86 GLN A CA 1
ATOM 676 C C . GLN A 1 86 ? 6.458 -12.561 -19.639 1.00 96.69 86 GLN A C 1
ATOM 678 O O . GLN A 1 86 ? 6.980 -12.025 -18.651 1.00 96.69 86 GLN A O 1
ATOM 683 N N . PRO A 1 87 ? 5.487 -11.938 -20.338 1.00 96.50 87 PRO A N 1
ATOM 684 C CA . PRO A 1 87 ? 4.918 -10.667 -19.912 1.00 96.50 87 PRO A CA 1
ATOM 685 C C . PRO A 1 87 ? 4.093 -10.860 -18.633 1.00 96.50 87 PRO A C 1
ATOM 687 O O . PRO A 1 87 ? 3.174 -11.675 -18.582 1.00 96.50 87 PRO A O 1
ATOM 690 N N . LYS A 1 88 ? 4.398 -10.069 -17.605 1.00 96.81 88 LYS A N 1
ATOM 691 C CA . LYS A 1 88 ? 3.658 -9.995 -16.343 1.00 96.81 88 LYS A CA 1
ATOM 692 C C . LYS A 1 88 ? 3.035 -8.610 -16.192 1.00 96.81 88 LYS A C 1
ATOM 694 O O . LYS A 1 88 ? 3.584 -7.600 -16.638 1.00 96.81 88 LYS A O 1
ATOM 699 N N . ALA A 1 89 ? 1.871 -8.567 -15.553 1.00 95.50 89 ALA A N 1
ATOM 700 C CA . ALA A 1 89 ? 1.180 -7.333 -15.222 1.00 95.50 89 ALA A CA 1
ATOM 701 C C . ALA A 1 89 ? 0.647 -7.403 -13.792 1.00 95.50 89 ALA A C 1
ATOM 703 O O . ALA A 1 89 ? 0.162 -8.442 -13.353 1.00 95.50 89 ALA A O 1
ATOM 704 N N . MET A 1 90 ? 0.719 -6.286 -13.079 1.00 94.75 90 MET A N 1
ATOM 705 C CA . MET A 1 90 ? 0.185 -6.163 -11.728 1.00 94.75 90 MET A CA 1
ATOM 706 C C . MET A 1 90 ? -0.407 -4.779 -11.531 1.00 94.75 90 MET A C 1
ATOM 708 O O . MET A 1 90 ? 0.193 -3.773 -11.913 1.00 94.75 90 MET A O 1
ATOM 712 N N . VAL A 1 91 ? -1.582 -4.730 -10.914 1.00 95.38 91 VAL A N 1
ATOM 713 C CA . VAL A 1 91 ? -2.179 -3.474 -10.468 1.00 95.38 91 VAL A CA 1
ATOM 714 C C . VAL A 1 91 ? -1.503 -3.055 -9.168 1.00 95.38 91 VAL A C 1
ATOM 716 O O . VAL A 1 91 ? -1.421 -3.835 -8.224 1.00 95.38 91 VAL A O 1
ATOM 719 N N . VAL A 1 92 ? -1.016 -1.821 -9.132 1.00 95.12 92 VAL A N 1
ATOM 720 C CA . VAL A 1 92 ? -0.413 -1.191 -7.959 1.00 95.12 92 VAL A CA 1
ATOM 721 C C . VAL A 1 92 ? -1.227 0.042 -7.593 1.00 95.12 92 VAL A C 1
ATOM 723 O O . VAL A 1 92 ? -1.522 0.883 -8.449 1.00 95.12 92 VAL A O 1
ATOM 726 N N . PHE A 1 93 ? -1.555 0.166 -6.314 1.00 97.62 93 PHE A N 1
ATOM 727 C CA . PHE A 1 93 ? -2.344 1.258 -5.759 1.00 97.62 93 PHE A CA 1
ATOM 728 C C . PHE A 1 93 ? -1.408 2.321 -5.175 1.00 97.62 93 PHE A C 1
ATOM 730 O O . PHE A 1 93 ? -0.807 2.137 -4.121 1.00 97.62 93 PHE A O 1
ATOM 737 N N . ASN A 1 94 ? -1.235 3.437 -5.881 1.00 97.00 94 ASN A N 1
ATOM 738 C CA . ASN A 1 94 ? -0.438 4.560 -5.392 1.00 97.00 94 ASN A CA 1
ATOM 739 C C . ASN A 1 94 ? -1.313 5.419 -4.479 1.00 97.00 94 ASN A C 1
ATOM 741 O O . ASN A 1 94 ? -2.270 6.035 -4.951 1.00 97.00 94 ASN A O 1
ATOM 745 N N . VAL A 1 95 ? -0.985 5.429 -3.193 1.00 98.06 95 VAL A N 1
ATOM 746 C CA . VAL A 1 95 ? -1.729 6.095 -2.123 1.00 98.06 95 VAL A CA 1
ATOM 747 C C . VAL A 1 95 ? -1.361 7.577 -2.085 1.00 98.06 95 VAL A C 1
ATOM 749 O O . VAL A 1 95 ? -0.180 7.925 -2.060 1.00 98.06 95 VAL A O 1
ATOM 752 N N . HIS A 1 96 ? -2.373 8.441 -2.069 1.00 95.81 96 HIS A N 1
ATOM 753 C CA . HIS A 1 96 ? -2.223 9.895 -1.942 1.00 95.81 96 HIS A CA 1
ATOM 754 C C . HIS A 1 96 ? -2.872 10.459 -0.671 1.00 95.81 96 HIS A C 1
ATOM 756 O O . HIS A 1 96 ? -2.510 11.558 -0.261 1.00 95.81 96 HIS A O 1
ATOM 762 N N . SER A 1 97 ? -3.802 9.723 -0.055 1.00 97.81 97 SER A N 1
ATOM 763 C CA . SER A 1 97 ? -4.392 10.052 1.246 1.00 97.81 97 SER A CA 1
ATOM 764 C C . SER A 1 97 ? -4.495 8.801 2.111 1.00 97.81 97 SER A C 1
ATOM 766 O O . SER A 1 97 ? -4.764 7.711 1.596 1.00 97.81 97 SER A O 1
ATOM 768 N N . VAL A 1 98 ? -4.289 8.966 3.414 1.00 98.38 98 VAL A N 1
ATOM 769 C CA . VAL A 1 98 ? -4.416 7.909 4.415 1.00 98.38 98 VAL A CA 1
ATOM 770 C C . VAL A 1 98 ? -5.068 8.461 5.677 1.00 98.38 98 VAL A C 1
ATOM 772 O O . VAL A 1 98 ? -4.698 9.537 6.144 1.00 98.38 98 VAL A O 1
ATOM 775 N N . GLU A 1 99 ? -5.996 7.701 6.251 1.00 98.50 99 GLU A N 1
ATOM 776 C CA . GLU A 1 99 ? -6.552 7.964 7.579 1.00 98.50 99 GLU A CA 1
ATOM 777 C C . GLU A 1 99 ? -6.370 6.729 8.460 1.00 98.50 99 GLU A C 1
ATOM 779 O O . GLU A 1 99 ? -6.570 5.590 8.028 1.00 98.50 99 GLU A O 1
ATOM 784 N N . LEU A 1 100 ? -5.972 6.954 9.709 1.00 98.19 100 LEU A N 1
ATOM 785 C CA . LEU A 1 100 ? -5.772 5.899 10.695 1.00 98.19 100 LEU A CA 1
ATOM 786 C C . LEU A 1 100 ? -7.087 5.686 11.442 1.00 98.19 100 LEU A C 1
ATOM 788 O O . LEU A 1 100 ? -7.578 6.603 12.093 1.00 98.19 100 LEU A O 1
ATOM 792 N N . LEU A 1 101 ? -7.656 4.485 11.351 1.00 97.88 101 LEU A N 1
ATOM 793 C CA . LEU A 1 101 ? -8.991 4.196 11.887 1.00 97.88 101 LEU A CA 1
ATOM 794 C C . LEU A 1 101 ? -8.957 3.358 13.166 1.00 97.88 101 LEU A C 1
ATOM 796 O O . LEU A 1 101 ? -9.908 3.370 13.942 1.00 97.88 101 LEU A O 1
ATOM 800 N N . GLY A 1 102 ? -7.883 2.606 13.402 1.00 93.88 102 GLY A N 1
ATOM 801 C CA . GLY A 1 102 ? -7.742 1.852 14.641 1.00 93.88 102 GLY A CA 1
ATOM 802 C C . GLY A 1 102 ? -6.514 0.961 14.680 1.00 93.88 102 GLY A C 1
ATOM 803 O O . GLY A 1 102 ? -6.043 0.470 13.657 1.00 93.88 102 GLY A O 1
ATOM 804 N N . LYS A 1 103 ? -6.014 0.716 15.889 1.00 95.12 103 LYS A N 1
ATOM 805 C CA . LYS A 1 103 ? -4.891 -0.190 16.117 1.00 95.12 103 LYS A CA 1
ATOM 806 C C . LYS A 1 103 ? -5.324 -1.650 16.099 1.00 95.12 103 LYS A C 1
ATOM 808 O O . LYS A 1 103 ? -6.476 -1.983 16.406 1.00 95.12 103 LYS A O 1
ATOM 813 N N . LYS A 1 104 ? -4.405 -2.545 15.743 1.00 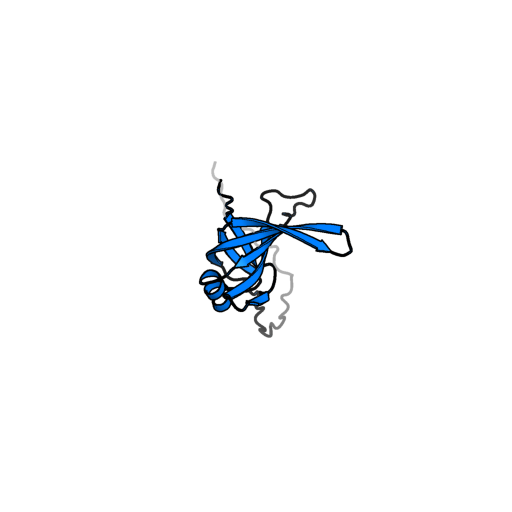90.69 104 LYS A N 1
ATOM 814 C CA . LYS A 1 104 ? -4.564 -3.973 16.039 1.00 90.69 104 LYS A CA 1
ATOM 815 C C . LYS A 1 104 ? -4.744 -4.124 17.556 1.00 90.69 104 LYS A C 1
ATOM 817 O O . LYS A 1 104 ? -3.888 -3.700 18.321 1.00 90.69 104 LYS A O 1
ATOM 822 N N . LYS A 1 105 ? -5.859 -4.714 17.997 1.00 82.19 105 LYS A N 1
ATOM 823 C CA . LYS A 1 105 ? -6.025 -5.077 19.409 1.00 82.19 105 LYS A CA 1
ATOM 824 C C . LYS A 1 105 ? -5.054 -6.215 19.711 1.00 82.19 105 LYS A C 1
ATOM 826 O O . LYS A 1 105 ? -5.192 -7.298 19.142 1.00 82.19 105 LYS A O 1
ATOM 831 N N . GLU A 1 106 ? -4.065 -5.964 20.556 1.00 71.62 106 GLU A N 1
ATOM 832 C CA . GLU A 1 106 ? -3.308 -7.042 21.179 1.00 71.62 106 GLU A CA 1
ATOM 833 C C . GLU A 1 106 ? -4.181 -7.638 22.281 1.00 71.62 106 GLU A C 1
ATOM 835 O O . GLU A 1 106 ? -4.590 -6.942 23.207 1.00 71.62 106 GLU A O 1
ATOM 840 N N . HIS A 1 107 ? -4.508 -8.924 22.166 1.00 51.41 107 HIS A N 1
ATOM 841 C CA . HIS A 1 107 ? -4.906 -9.697 23.334 1.00 51.41 107 HIS A CA 1
ATOM 842 C C . HIS A 1 107 ? -3.629 -9.948 24.139 1.00 51.41 107 HIS A C 1
ATOM 844 O O . HIS A 1 107 ? -2.981 -10.979 23.975 1.00 51.41 107 HIS A O 1
ATOM 850 N N . SER A 1 108 ? -3.226 -8.982 24.963 1.00 45.81 108 SER A N 1
ATOM 851 C CA . SER A 1 108 ? -2.352 -9.281 26.087 1.00 45.81 108 SER A CA 1
ATOM 852 C C . SER A 1 108 ? -3.177 -10.121 27.054 1.00 45.81 108 SER A C 1
ATOM 854 O O . SER A 1 108 ? -4.114 -9.635 27.682 1.00 45.81 108 SER A O 1
ATOM 856 N N . ILE A 1 109 ? -2.889 -11.419 27.112 1.00 55.84 109 ILE A N 1
ATOM 857 C CA . ILE A 1 109 ? -3.265 -12.222 28.272 1.00 55.84 109 ILE A CA 1
ATOM 858 C C . ILE A 1 109 ? -2.418 -11.632 29.404 1.00 55.84 109 ILE A C 1
ATOM 860 O O . ILE A 1 109 ? -1.192 -11.662 29.288 1.00 55.84 109 ILE A O 1
ATOM 864 N N . PRO A 1 110 ? -3.000 -11.009 30.442 1.00 50.41 110 PRO A N 1
ATOM 865 C CA . PRO A 1 110 ? -2.213 -10.657 31.607 1.00 50.41 110 PRO A CA 1
ATOM 866 C C . PRO A 1 110 ? -1.743 -11.981 32.208 1.00 50.41 110 PRO A C 1
ATOM 868 O O . PRO A 1 110 ? -2.585 -12.790 32.600 1.00 50.41 110 PRO A O 1
ATOM 871 N N . ASP A 1 111 ? -0.430 -12.210 32.273 1.00 48.91 111 ASP A N 1
ATOM 872 C CA . ASP A 1 111 ? 0.162 -13.252 33.116 1.00 48.91 111 ASP A CA 1
ATOM 873 C C . ASP A 1 111 ? -0.152 -12.906 34.578 1.00 48.91 111 ASP A C 1
ATOM 875 O O . ASP A 1 111 ? 0.643 -12.315 35.304 1.00 48.91 111 ASP A O 1
ATOM 879 N N . THR A 1 112 ? -1.377 -13.207 34.996 1.00 50.50 112 THR A N 1
ATOM 880 C CA . THR A 1 112 ? -1.775 -13.210 36.398 1.00 50.50 112 THR A CA 1
ATOM 881 C C . THR A 1 112 ? -1.700 -14.666 36.831 1.00 50.50 112 THR A C 1
ATOM 883 O O . THR A 1 112 ? -2.498 -15.467 36.334 1.00 50.50 112 THR A O 1
ATOM 886 N N . PRO A 1 113 ? -0.761 -15.060 37.709 1.00 44.38 113 PRO A N 1
ATOM 887 C CA . PRO A 1 113 ? -0.808 -16.386 38.293 1.00 44.38 113 PRO A CA 1
ATOM 888 C C . PRO A 1 113 ? -2.097 -16.487 39.108 1.00 44.38 113 PRO A C 1
ATOM 890 O O . PRO A 1 113 ? -2.255 -15.872 40.159 1.00 44.38 113 PRO A O 1
ATOM 893 N N . SER A 1 114 ? -3.050 -17.233 38.563 1.00 42.97 114 SER A N 1
ATOM 894 C CA . SER A 1 114 ? -4.289 -17.622 39.218 1.00 42.97 114 SER A CA 1
ATOM 895 C C . SER A 1 114 ? -3.947 -18.602 40.342 1.00 42.97 114 SER A C 1
ATOM 897 O O . SER A 1 114 ? -3.865 -19.809 40.121 1.00 42.97 114 SER A O 1
ATOM 899 N N . SER A 1 115 ? -3.742 -18.093 41.555 1.00 46.44 115 SER A N 1
ATOM 900 C CA . SER A 1 115 ? -3.909 -18.878 42.776 1.00 46.44 115 SER A CA 1
ATOM 901 C C . SER A 1 115 ? -5.374 -18.785 43.207 1.00 46.44 115 SER A C 1
ATOM 903 O O . SER A 1 115 ? -5.721 -17.997 44.085 1.00 46.44 115 SER A O 1
ATOM 905 N N . TYR A 1 116 ? -6.241 -19.554 42.551 1.00 39.84 116 TYR A N 1
ATOM 906 C CA . TYR A 1 116 ? -7.530 -19.921 43.127 1.00 39.84 116 TYR A CA 1
ATOM 907 C C . TYR A 1 116 ? -7.333 -21.272 43.807 1.00 39.84 116 TYR A C 1
ATOM 909 O O . TYR A 1 116 ? -7.050 -22.271 43.150 1.00 39.84 116 TYR A O 1
ATOM 917 N N . SER A 1 117 ? -7.405 -21.278 45.133 1.00 43.56 117 SER A N 1
ATOM 918 C CA . SER A 1 117 ? -7.579 -22.497 45.911 1.00 43.56 117 SER A CA 1
ATOM 919 C C . SER A 1 117 ? -8.961 -23.071 45.605 1.00 43.56 117 SER A C 1
ATOM 921 O O . SER A 1 117 ? -9.966 -22.385 45.793 1.00 43.56 117 SER A O 1
ATOM 923 N N . GLU A 1 118 ? -9.003 -24.316 45.137 1.00 44.22 118 GLU A N 1
ATOM 924 C CA . GLU A 1 118 ? -10.214 -25.133 45.150 1.00 44.22 118 GLU A CA 1
ATOM 925 C C . GLU A 1 118 ? -10.597 -25.402 46.613 1.00 44.22 118 GLU A C 1
ATOM 927 O O . GLU A 1 118 ? -10.004 -26.256 47.269 1.00 44.22 118 GLU A O 1
ATOM 932 N N . GLU A 1 119 ? -11.579 -24.674 47.142 1.00 41.97 119 GLU A N 1
ATOM 933 C CA . GLU A 1 119 ? -12.406 -25.213 48.221 1.00 41.97 119 GLU A CA 1
ATOM 934 C C . GLU A 1 119 ? -13.620 -25.879 47.572 1.00 41.97 119 GLU A C 1
ATOM 936 O O . GLU A 1 119 ? -14.449 -25.224 46.937 1.00 41.97 119 GLU A O 1
ATOM 941 N N . GLY A 1 120 ? -13.668 -27.209 47.665 1.00 41.88 120 GLY A N 1
ATOM 942 C CA . GLY A 1 120 ? -14.775 -28.017 47.172 1.00 41.88 120 GLY A CA 1
ATOM 943 C C . GLY A 1 120 ? -16.059 -27.698 47.931 1.00 41.88 120 GLY A C 1
ATOM 944 O O . GLY A 1 120 ? -16.105 -27.795 49.155 1.00 41.88 120 GLY A O 1
ATOM 945 N N . ILE A 1 121 ? -17.107 -27.337 47.195 1.00 49.84 121 ILE A N 1
ATOM 946 C CA . ILE A 1 121 ? -18.469 -27.242 47.718 1.00 49.84 121 ILE A CA 1
ATOM 947 C C . ILE A 1 121 ? -19.158 -28.574 47.404 1.00 49.84 121 ILE A C 1
ATOM 949 O O . ILE A 1 121 ? -19.258 -28.961 46.242 1.00 49.84 121 ILE A O 1
ATOM 953 N N . GLU A 1 122 ? -19.588 -29.286 48.448 1.00 51.81 122 GLU A N 1
ATOM 954 C CA . GLU A 1 122 ? -20.374 -30.521 48.350 1.00 51.81 122 GLU A CA 1
ATOM 955 C C . GLU A 1 122 ? -21.792 -30.240 47.811 1.00 51.81 122 GLU A C 1
ATOM 957 O O . GLU A 1 122 ? -22.494 -29.342 48.276 1.00 51.81 122 GLU A O 1
ATOM 962 N N . ASP A 1 123 ? -22.210 -31.048 46.837 1.00 50.56 123 ASP A N 1
ATOM 963 C CA . ASP A 1 123 ? -23.351 -30.852 45.927 1.00 50.56 123 ASP A CA 1
ATOM 964 C C . ASP A 1 123 ? -24.738 -31.290 46.479 1.00 50.56 123 ASP A C 1
ATOM 966 O O . ASP A 1 123 ? -25.641 -31.594 45.703 1.00 50.56 123 ASP A O 1
ATOM 970 N N . ASP A 1 124 ? -24.961 -31.361 47.801 1.00 50.91 124 ASP A N 1
ATOM 971 C CA . ASP A 1 124 ? -26.123 -32.109 48.349 1.00 50.91 124 ASP A CA 1
ATOM 972 C C . ASP A 1 124 ? -27.297 -31.291 48.939 1.00 50.91 124 ASP A C 1
ATOM 974 O O . ASP A 1 124 ? -28.153 -31.849 49.622 1.00 50.91 124 ASP A O 1
ATOM 978 N N . LYS A 1 125 ? -27.430 -29.973 48.709 1.00 47.53 125 LYS A N 1
ATOM 979 C CA . LYS A 1 125 ? -28.601 -29.220 49.245 1.00 47.53 125 LYS A CA 1
ATOM 980 C C . LYS A 1 125 ? -29.191 -28.143 48.336 1.00 47.53 125 LYS A C 1
ATOM 982 O O . LYS A 1 125 ? -29.397 -27.010 48.764 1.00 47.53 125 LYS A O 1
ATOM 987 N N . LEU A 1 126 ? -29.565 -28.509 47.110 1.00 45.06 126 LEU A N 1
ATOM 988 C CA . LEU A 1 126 ? -30.310 -27.613 46.212 1.00 45.06 126 LEU A CA 1
ATOM 989 C C . LEU A 1 126 ? -31.627 -28.216 45.682 1.00 45.06 126 LEU A C 1
ATOM 991 O O . LEU A 1 126 ? -31.947 -28.050 44.509 1.00 45.06 126 LEU A O 1
ATOM 995 N N . SER A 1 127 ? -32.406 -28.918 46.518 1.00 49.81 127 SER A N 1
ATOM 996 C CA . SER A 1 127 ? -33.698 -29.498 46.086 1.00 49.81 127 SER A CA 1
ATOM 997 C C . SER A 1 127 ? -34.943 -29.103 46.892 1.00 49.81 127 SER A C 1
ATOM 999 O O . SER A 1 127 ? -36.016 -29.620 46.597 1.00 49.81 127 SER A O 1
ATOM 1001 N N . SER A 1 128 ? -34.874 -28.177 47.856 1.00 43.19 128 SER A N 1
ATOM 1002 C CA . SER A 1 128 ? -36.047 -27.871 48.702 1.00 43.19 128 SER A CA 1
ATOM 1003 C C . SER A 1 128 ? -36.519 -26.417 48.740 1.00 43.19 128 SER A C 1
ATOM 1005 O O . SER A 1 128 ? -37.394 -26.104 49.543 1.00 43.19 128 SER A O 1
ATOM 1007 N N . TYR A 1 129 ? -36.029 -25.523 47.876 1.00 54.69 129 TYR A N 1
ATOM 1008 C CA . TYR A 1 129 ? -36.585 -24.166 47.832 1.00 54.69 129 TYR A CA 1
ATOM 1009 C C . TYR A 1 129 ? -37.834 -24.114 46.941 1.00 54.69 129 TYR A C 1
ATOM 1011 O O . TYR A 1 129 ? -37.748 -23.843 45.744 1.00 54.69 129 TYR A O 1
ATOM 1019 N N . VAL A 1 130 ? -38.996 -24.401 47.532 1.00 54.81 130 VAL A N 1
ATOM 1020 C CA . VAL A 1 130 ? -40.307 -24.07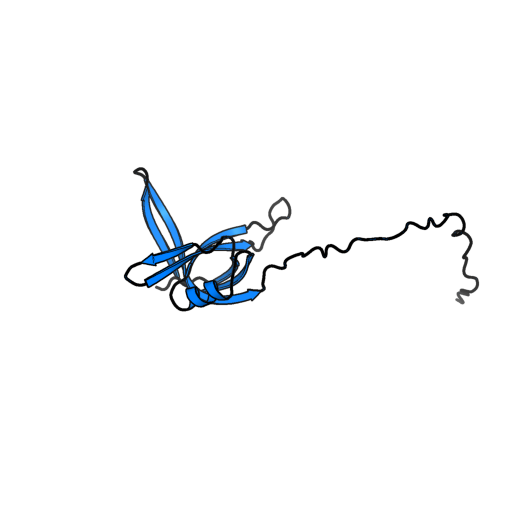2 46.956 1.00 54.81 130 VAL A CA 1
ATOM 1021 C C . VAL A 1 130 ? -40.740 -22.741 47.574 1.00 54.81 130 VAL A C 1
ATOM 1023 O O . VAL A 1 130 ? -40.927 -22.695 48.788 1.00 54.81 130 VAL A O 1
ATOM 1026 N N . PRO A 1 131 ? -40.863 -21.648 46.802 1.00 55.88 131 PRO A N 1
ATOM 1027 C CA . PRO A 1 131 ? -41.432 -20.412 47.318 1.00 55.88 131 PRO A CA 1
ATOM 1028 C C . PRO A 1 131 ? -42.916 -20.641 47.627 1.00 55.88 131 PRO A C 1
ATOM 1030 O O . PRO A 1 131 ? -43.707 -20.903 46.720 1.00 55.88 131 PRO A O 1
ATOM 1033 N N . GLU A 1 132 ? -43.274 -20.579 48.906 1.00 55.72 132 GLU A N 1
ATOM 1034 C CA . GLU A 1 132 ? -44.658 -20.426 49.348 1.00 55.72 132 GLU A CA 1
ATOM 1035 C C . GLU A 1 132 ? -45.107 -18.993 48.992 1.00 55.72 132 GLU A C 1
ATOM 1037 O O . GLU A 1 132 ? -44.320 -18.054 49.099 1.00 55.72 132 GLU A O 1
ATOM 1042 N N . ASP A 1 133 ? -46.351 -18.842 48.533 1.00 57.34 133 ASP A N 1
ATOM 1043 C CA . ASP A 1 133 ? -47.069 -17.566 48.349 1.00 57.34 133 ASP A CA 1
ATOM 1044 C C . ASP A 1 133 ? -46.990 -16.857 46.977 1.00 57.34 133 ASP A C 1
ATOM 1046 O O . ASP A 1 133 ? -46.669 -15.673 46.867 1.00 57.34 133 ASP A O 1
ATOM 1050 N N . MET A 1 134 ? -47.431 -17.538 45.912 1.00 51.81 134 MET A N 1
ATOM 1051 C CA . MET A 1 134 ? -47.989 -16.868 44.721 1.00 51.81 134 MET A CA 1
ATOM 1052 C C . MET A 1 134 ? -49.465 -17.247 44.554 1.00 51.81 134 MET A C 1
ATOM 1054 O O . MET A 1 134 ? -49.822 -18.105 43.744 1.00 51.81 134 MET A O 1
ATOM 1058 N N . ASP A 1 135 ? -50.323 -16.596 45.342 1.00 49.00 135 ASP A N 1
ATOM 1059 C CA . ASP A 1 135 ? -51.775 -16.618 45.162 1.00 49.00 135 ASP A CA 1
ATOM 1060 C C . ASP A 1 135 ? -52.146 -15.916 43.847 1.00 49.00 135 ASP A C 1
ATOM 1062 O O . ASP A 1 135 ? -52.166 -14.688 43.742 1.00 49.00 135 ASP A O 1
ATOM 1066 N N . TYR A 1 136 ? -52.468 -16.709 42.826 1.00 55.50 136 TYR A N 1
ATOM 1067 C CA . TYR A 1 136 ? -53.159 -16.232 41.632 1.00 55.50 136 TYR A CA 1
ATOM 1068 C C . TYR A 1 136 ? -54.659 -16.137 41.935 1.00 55.50 136 TYR A C 1
ATOM 1070 O O . TYR A 1 136 ? -55.357 -17.151 41.950 1.00 55.50 136 TYR A O 1
ATOM 1078 N N . GLN A 1 137 ? -55.171 -14.927 42.171 1.00 52.50 137 GLN A N 1
ATOM 1079 C CA . GLN A 1 137 ? -56.615 -14.674 42.134 1.00 52.50 137 GLN A CA 1
ATOM 1080 C C . GLN A 1 137 ? -57.068 -14.334 40.704 1.00 52.50 137 GLN A C 1
ATOM 1082 O O . GLN A 1 137 ? -56.412 -13.557 40.011 1.00 52.50 137 GLN A O 1
ATOM 1087 N N . ASN A 1 138 ? -58.173 -14.987 40.311 1.00 50.25 138 ASN A N 1
ATOM 1088 C CA . ASN A 1 138 ? -58.871 -14.966 39.014 1.00 50.25 138 ASN A CA 1
ATOM 1089 C C . ASN A 1 138 ? -59.236 -13.576 38.483 1.00 50.25 138 ASN A C 1
ATOM 1091 O O . ASN A 1 138 ? -59.733 -12.751 39.283 1.00 50.25 138 ASN A O 1
#

Sequ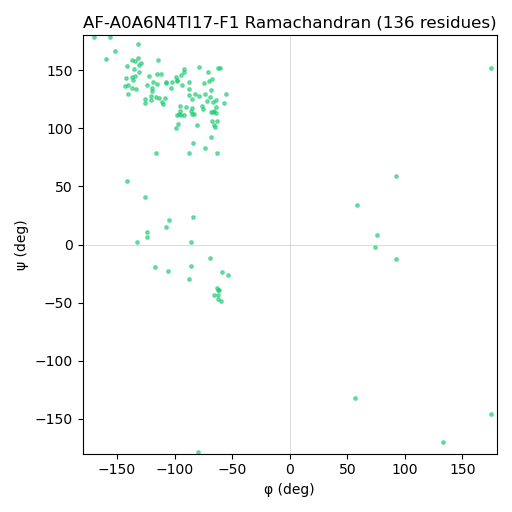ence (138 aa):
MHAKFSMIGRIGSEFKKRSIEKGGFISFSIAVERPYRNAEGKRPVDFFECKASGNCMQILENYAGKGDLIFVEGRQQVNKWVSDGQPKAMVVFNVHSVELLGKKKEHSIPDTPSSYSEEGIEDDKLSSYVPEDMDYQN

pLDDT: mean 84.23, std 20.12, range [39.84, 98.56]

Foldseek 3Di:
DAAKDKAKFFFADFWDWDADPVFIKTKTWGWHWDPDADPVRHTDIDIAIEIETDPRRVCCVVPHGGGFIKMFMAGWDWDWDDDPNDIDIDIYGYTDDMDGDGDRDDPPPPPDPDPDDDPDDDDPPDDPDDDPDDDDDD

InterPro domains:
  IPR000424 Primosome PriB/single-strand DNA-binding [PF00436] (4-100)
  IPR000424 Primosome PriB/single-strand DNA-binding [PS50935] (1-102)
  IPR000424 Primosome PriB/single-strand DNA-binding [cd04496] (5-101)
  IPR011344 Single-stranded DNA-binding protein [PIRSF002070] (1-124)
  IPR012340 Nucleic acid-binding, OB-fold [G3DSA:2.40.50.140] (1-109)
  IPR012340 Nucleic acid-binding, OB-fold [SSF50249] (1-122)

Nearest PDB structures (foldseek):
  5yyu-assembly1_B  TM=9.174E-01  e=2.812E-09  Staphylococcus aureus subsp. aureus ED98
  4dam-assembly2_H  TM=8.174E-01  e=2.957E-08  Streptomyces coelicolor
  4dam-assembly1_B  TM=8.088E-01  e=2.519E-08  Streptomyces coelicolor
  4dam-assembly3_J  TM=8.136E-01  e=8.591E-07  Streptomyces coelicolor
  4dam-assembly1_C  TM=8.407E-01  e=4.755E-06  Streptomyces coelicolor

Secondary structure (DSSP, 8-state):
----EEEEEEE-S--EEEEETTEEEEEEEEEEE-SS--TTS---EEEEEEEEEHHHHHHHHHH--TT-EEEEEEEEEEEEEEETTEEEEEEEEEEEEEEEEE-----------------PPPS---S-----------

Mean predicted aligned error: 12.56 Å

Organism: NCBI:txid2583452

Radius of gyration: 27.57 Å; Cα contacts (8 Å, |Δi|>4): 231; chains: 1; bounding box: 77×45×70 Å